Protein AF-K1S2D4-F1 (afdb_monomer_lite)

Structure (mmCIF, N/CA/C/O backbone):
data_AF-K1S2D4-F1
#
_entry.id   AF-K1S2D4-F1
#
loop_
_atom_site.group_PDB
_atom_site.id
_atom_site.type_symbol
_atom_site.label_atom_id
_atom_site.label_alt_id
_atom_site.label_comp_id
_atom_site.label_asym_id
_atom_site.label_entity_id
_atom_site.label_seq_id
_atom_site.pdbx_PDB_ins_code
_atom_site.Cartn_x
_atom_site.Cartn_y
_atom_site.Cartn_z
_atom_site.occupancy
_atom_site.B_iso_or_equiv
_atom_site.auth_seq_id
_atom_site.auth_comp_id
_atom_site.auth_asym_id
_atom_site.auth_atom_id
_atom_site.pdbx_PDB_model_num
ATOM 1 N N . GLN A 1 1 ? 20.558 -2.301 -0.062 1.00 60.50 1 GLN A N 1
ATOM 2 C CA . GLN A 1 1 ? 20.067 -2.328 -1.460 1.00 60.50 1 GLN A CA 1
ATOM 3 C C . GLN A 1 1 ? 19.135 -3.506 -1.711 1.00 60.50 1 GLN A C 1
ATOM 5 O O . GLN A 1 1 ? 18.022 -3.244 -2.137 1.00 60.50 1 GLN A O 1
ATOM 10 N N . ALA A 1 2 ? 19.501 -4.740 -1.339 1.00 77.50 2 ALA A N 1
ATOM 11 C CA . ALA A 1 2 ? 18.647 -5.925 -1.528 1.00 77.50 2 ALA A CA 1
ATOM 12 C C . ALA A 1 2 ? 17.203 -5.788 -0.989 1.00 77.50 2 ALA A C 1
ATOM 14 O O . ALA A 1 2 ? 16.258 -6.213 -1.640 1.00 77.50 2 ALA A O 1
ATOM 15 N N . GLU A 1 3 ? 17.012 -5.151 0.169 1.00 84.25 3 GLU A N 1
ATOM 16 C CA . GLU A 1 3 ? 15.677 -4.948 0.753 1.00 84.25 3 GLU A CA 1
ATOM 17 C C . GLU A 1 3 ? 14.803 -3.977 -0.060 1.00 84.25 3 GLU A C 1
ATOM 19 O O . GLU A 1 3 ? 13.633 -4.249 -0.313 1.00 84.25 3 GLU A O 1
ATOM 24 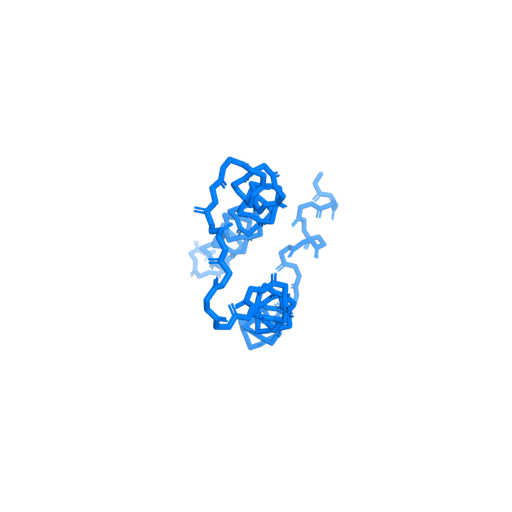N N . ALA A 1 4 ? 15.378 -2.873 -0.543 1.00 87.12 4 ALA A N 1
ATOM 25 C CA . ALA A 1 4 ? 14.662 -1.901 -1.368 1.00 87.12 4 ALA A CA 1
ATOM 26 C C . ALA A 1 4 ? 14.256 -2.493 -2.728 1.00 87.12 4 ALA A C 1
ATOM 28 O O . ALA A 1 4 ? 13.154 -2.244 -3.216 1.00 87.12 4 ALA A O 1
ATOM 29 N N . GLU A 1 5 ? 15.131 -3.311 -3.315 1.00 89.00 5 GLU A N 1
ATOM 30 C CA . GLU A 1 5 ? 14.854 -4.049 -4.549 1.00 89.00 5 GLU A CA 1
ATOM 31 C C . GLU A 1 5 ? 13.757 -5.096 -4.343 1.00 89.00 5 GLU A C 1
ATOM 33 O O . GLU A 1 5 ? 12.874 -5.219 -5.188 1.00 89.00 5 GLU A O 1
ATOM 38 N N . ALA A 1 6 ? 13.756 -5.793 -3.202 1.00 92.12 6 ALA A N 1
ATOM 39 C CA . ALA A 1 6 ? 12.701 -6.738 -2.851 1.00 92.12 6 ALA A CA 1
ATOM 40 C C . ALA A 1 6 ? 11.335 -6.046 -2.681 1.00 92.12 6 ALA A C 1
ATOM 42 O O . ALA A 1 6 ? 10.337 -6.536 -3.202 1.00 92.12 6 ALA A O 1
ATOM 43 N N . ILE A 1 7 ? 11.279 -4.882 -2.022 1.00 91.69 7 ILE A N 1
ATOM 44 C CA . ILE A 1 7 ? 10.037 -4.096 -1.863 1.00 91.69 7 ILE A CA 1
ATOM 45 C C . ILE A 1 7 ? 9.516 -3.582 -3.215 1.00 91.69 7 ILE A C 1
ATOM 47 O O . ILE A 1 7 ? 8.303 -3.529 -3.457 1.00 91.69 7 ILE A O 1
ATOM 51 N N . ALA A 1 8 ? 10.433 -3.185 -4.098 1.00 94.75 8 ALA A N 1
ATOM 52 C CA . ALA A 1 8 ? 10.111 -2.699 -5.431 1.00 94.75 8 ALA A CA 1
ATOM 53 C C . ALA A 1 8 ? 9.849 -3.825 -6.444 1.00 94.75 8 ALA A C 1
ATOM 55 O O . ALA A 1 8 ? 9.455 -3.520 -7.569 1.00 94.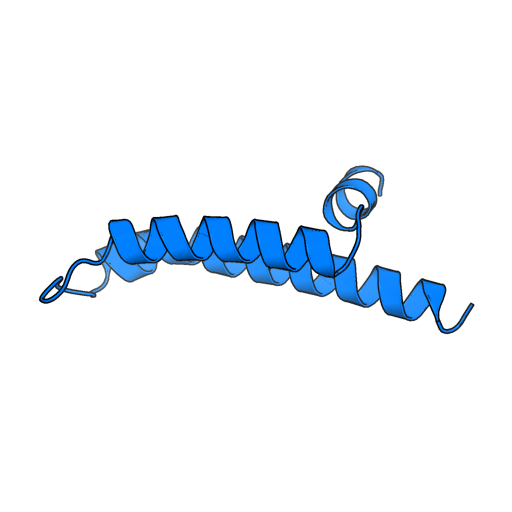75 8 ALA A O 1
ATOM 56 N N . ALA A 1 9 ? 10.076 -5.095 -6.095 1.00 94.06 9 ALA A N 1
ATOM 57 C CA . ALA A 1 9 ? 9.876 -6.239 -6.981 1.00 94.06 9 ALA A CA 1
ATOM 58 C C . ALA A 1 9 ? 8.398 -6.416 -7.382 1.00 94.06 9 ALA A C 1
ATOM 60 O O . ALA A 1 9 ? 7.491 -5.859 -6.765 1.00 94.06 9 ALA A O 1
ATOM 61 N N . GLY A 1 10 ? 8.158 -7.195 -8.437 1.00 94.62 10 GLY A N 1
ATOM 62 C CA . GLY A 1 10 ? 6.821 -7.421 -8.995 1.00 94.62 10 GLY A CA 1
ATOM 63 C C . GLY A 1 10 ? 6.405 -6.379 -10.035 1.00 94.62 10 GLY A C 1
ATOM 64 O O . GLY A 1 10 ? 7.241 -5.658 -10.589 1.00 94.62 10 GLY A O 1
ATOM 65 N N . THR A 1 11 ? 5.111 -6.341 -10.318 1.00 96.31 11 THR A N 1
ATOM 66 C CA . THR A 1 11 ? 4.467 -5.547 -11.367 1.00 96.31 11 THR A CA 1
ATOM 67 C C . THR A 1 11 ? 3.473 -4.540 -10.780 1.00 96.31 11 THR A C 1
ATOM 69 O O . THR A 1 11 ? 2.942 -4.760 -9.690 1.00 96.31 11 THR A O 1
ATOM 72 N N . PRO A 1 12 ? 3.120 -3.467 -11.514 1.00 96.25 12 PRO A N 1
ATOM 73 C CA . PRO A 1 12 ? 2.086 -2.528 -11.076 1.00 96.25 12 PRO A CA 1
ATOM 74 C C . PRO A 1 12 ? 0.745 -3.182 -10.716 1.00 96.25 12 PRO A C 1
ATOM 76 O O . PRO A 1 12 ? 0.080 -2.738 -9.782 1.00 96.25 12 PRO A O 1
ATOM 79 N N . ALA A 1 13 ? 0.360 -4.253 -11.417 1.00 97.75 13 ALA A N 1
ATOM 80 C CA . ALA A 1 13 ? -0.863 -4.995 -11.121 1.00 97.75 13 ALA A CA 1
ATOM 81 C C . ALA A 1 13 ? -0.785 -5.724 -9.767 1.00 97.75 13 ALA A C 1
ATOM 83 O O . ALA A 1 13 ? -1.732 -5.671 -8.985 1.00 97.75 13 ALA A O 1
ATOM 84 N N . GLU A 1 14 ? 0.353 -6.348 -9.452 1.00 97.88 14 GLU A N 1
ATOM 85 C CA . GLU A 1 14 ? 0.582 -6.996 -8.153 1.00 97.88 14 GLU A CA 1
ATOM 86 C C . GLU A 1 14 ? 0.629 -5.970 -7.015 1.00 97.88 14 GLU A C 1
ATOM 88 O O . GLU A 1 14 ? 0.053 -6.199 -5.954 1.00 97.88 14 GLU A O 1
ATOM 93 N N . TRP A 1 15 ? 1.235 -4.801 -7.241 1.00 97.62 15 TRP A N 1
ATOM 94 C CA . TRP A 1 15 ? 1.251 -3.706 -6.264 1.00 97.62 15 TRP A CA 1
ATOM 95 C C . TRP A 1 15 ? -0.151 -3.161 -5.977 1.00 97.62 15 TRP A C 1
ATOM 97 O O . TRP A 1 15 ? -0.466 -2.818 -4.833 1.00 97.62 15 TRP A O 1
ATOM 107 N N . ALA A 1 16 ? -0.999 -3.078 -7.006 1.00 97.19 16 ALA A N 1
ATOM 108 C CA . ALA A 1 16 ? -2.394 -2.687 -6.858 1.00 97.19 16 ALA A CA 1
ATOM 109 C C . ALA A 1 16 ? -3.188 -3.742 -6.075 1.00 97.19 16 ALA A C 1
ATOM 111 O O . ALA A 1 16 ? -3.942 -3.382 -5.172 1.00 97.19 16 ALA A O 1
ATOM 112 N N . ALA A 1 17 ? -2.978 -5.032 -6.362 1.00 97.81 17 ALA A N 1
ATOM 113 C CA . ALA A 1 17 ? -3.599 -6.126 -5.616 1.00 97.81 17 ALA A CA 1
ATOM 114 C C . ALA A 1 17 ? -3.176 -6.127 -4.135 1.00 97.81 17 ALA A C 1
ATOM 116 O O . ALA A 1 17 ? -4.030 -6.223 -3.255 1.00 97.81 17 ALA A O 1
ATOM 117 N N . GLU A 1 18 ? -1.885 -5.931 -3.848 1.00 97.31 18 GLU A N 1
ATOM 118 C CA . GLU A 1 18 ? -1.369 -5.777 -2.481 1.00 97.31 18 GLU A CA 1
ATOM 119 C C . GLU A 1 18 ? -2.028 -4.588 -1.765 1.00 97.31 18 GLU A C 1
ATOM 121 O O . GLU A 1 18 ? -2.507 -4.721 -0.640 1.00 97.31 18 GLU A O 1
ATOM 126 N N . THR A 1 19 ? -2.115 -3.435 -2.434 1.00 96.88 19 THR A N 1
ATOM 127 C CA . THR A 1 19 ? -2.740 -2.230 -1.865 1.00 96.88 19 THR A CA 1
ATOM 128 C C . THR A 1 19 ? -4.233 -2.440 -1.611 1.00 96.88 19 THR A C 1
ATOM 130 O O . THR A 1 19 ? -4.743 -1.999 -0.586 1.00 96.88 19 THR A O 1
ATOM 133 N N . CYS A 1 20 ? -4.932 -3.165 -2.488 1.00 97.75 20 CYS A N 1
ATOM 134 C CA . CYS A 1 20 ? -6.332 -3.527 -2.281 1.00 97.75 20 CYS A CA 1
ATOM 135 C C . CYS A 1 20 ? -6.516 -4.383 -1.018 1.00 97.75 20 CYS A C 1
ATOM 137 O O . CYS A 1 20 ? -7.430 -4.119 -0.237 1.00 97.75 20 CYS A O 1
ATOM 139 N N . GLY A 1 21 ? -5.615 -5.340 -0.766 1.00 97.88 21 GLY A N 1
ATOM 140 C CA . GLY A 1 21 ? -5.614 -6.129 0.470 1.00 97.88 21 GLY A CA 1
ATOM 141 C C . GLY A 1 21 ? -5.415 -5.274 1.727 1.00 97.88 21 GLY A C 1
ATOM 142 O O . GLY A 1 21 ? -6.099 -5.481 2.726 1.00 97.88 21 GLY A O 1
ATOM 143 N N . VAL A 1 22 ? -4.541 -4.262 1.670 1.00 96.94 22 VAL A N 1
ATOM 144 C CA . VAL A 1 22 ? -4.386 -3.285 2.765 1.00 96.94 22 VAL A CA 1
ATOM 145 C C . VAL A 1 22 ? -5.675 -2.483 2.962 1.00 96.94 22 VAL A C 1
ATOM 147 O O . VAL A 1 22 ? -6.139 -2.338 4.090 1.00 96.94 22 VAL A O 1
ATOM 150 N N . CYS A 1 23 ? -6.300 -2.004 1.882 1.00 96.69 23 CYS A N 1
ATOM 151 C CA . CYS A 1 23 ? -7.563 -1.269 1.967 1.00 96.69 23 CYS A CA 1
ATOM 152 C C . CYS A 1 23 ? -8.674 -2.094 2.626 1.00 96.69 23 CYS A C 1
ATOM 154 O O . CYS A 1 23 ? -9.404 -1.553 3.451 1.00 96.69 23 CYS A O 1
ATOM 156 N N . GLN A 1 24 ? -8.795 -3.385 2.298 1.00 97.31 24 GLN A N 1
ATOM 157 C CA . GLN A 1 24 ? -9.780 -4.273 2.927 1.00 97.31 24 GLN A CA 1
ATOM 158 C C . GLN A 1 24 ? -9.626 -4.290 4.452 1.00 97.31 24 GLN A C 1
ATOM 160 O O . GLN A 1 24 ? -10.601 -4.054 5.157 1.00 97.31 24 GLN A O 1
ATOM 165 N N . GLN A 1 25 ? -8.398 -4.445 4.956 1.00 95.25 25 GLN A N 1
ATOM 166 C CA . GLN A 1 25 ? -8.123 -4.439 6.398 1.00 95.25 25 GLN A CA 1
ATOM 167 C C . GLN A 1 25 ? -8.482 -3.100 7.058 1.00 95.25 25 GLN A C 1
ATOM 169 O O . GLN A 1 25 ? -9.053 -3.077 8.147 1.00 95.25 25 GLN A O 1
ATOM 174 N N . VAL A 1 26 ? -8.181 -1.977 6.395 1.00 94.88 26 VAL A N 1
ATOM 175 C CA . VAL A 1 26 ? -8.531 -0.637 6.897 1.00 94.88 26 VAL A CA 1
ATOM 176 C C . VAL A 1 26 ? -10.048 -0.470 6.995 1.00 94.88 26 VAL A C 1
ATOM 178 O O . VAL A 1 26 ? -10.541 0.011 8.016 1.00 94.88 26 VAL A O 1
ATOM 181 N N . TYR A 1 27 ? -10.796 -0.890 5.972 1.00 94.25 27 TYR A N 1
ATOM 182 C CA . TYR A 1 27 ? -12.258 -0.800 5.972 1.00 94.25 27 TYR A CA 1
ATOM 183 C C . TYR A 1 27 ? -12.911 -1.746 6.985 1.00 94.25 27 TYR A C 1
ATOM 185 O O . TYR A 1 27 ? -13.847 -1.344 7.669 1.00 94.25 27 TYR A O 1
ATOM 193 N N . GLU A 1 28 ? -12.399 -2.966 7.149 1.00 94.12 28 GLU A N 1
ATOM 194 C CA . GLU A 1 28 ? -12.865 -3.895 8.188 1.00 94.12 28 GLU A CA 1
ATOM 195 C C . GLU A 1 28 ? -12.658 -3.330 9.601 1.00 94.12 28 GLU A C 1
ATOM 197 O O . GLU A 1 28 ? -13.522 -3.478 10.466 1.00 94.12 28 GLU A O 1
ATOM 202 N N . ALA A 1 29 ? -11.544 -2.629 9.831 1.00 90.81 29 ALA A N 1
ATOM 203 C CA . ALA A 1 29 ? -11.248 -1.976 11.104 1.00 90.81 29 ALA A CA 1
ATOM 204 C C . ALA A 1 29 ? -12.037 -0.669 11.332 1.00 90.81 29 ALA A C 1
ATOM 206 O O . ALA A 1 29 ? -12.010 -0.124 12.438 1.00 90.81 29 ALA A O 1
ATOM 207 N N . THR A 1 30 ? -12.732 -0.154 10.312 1.00 93.31 30 THR A N 1
ATOM 208 C CA . THR A 1 30 ? -13.482 1.112 10.360 1.00 93.31 30 THR A CA 1
ATOM 209 C C . THR A 1 30 ? -14.927 0.943 9.885 1.00 93.31 30 THR A C 1
ATOM 211 O O . THR A 1 30 ? -15.320 1.495 8.855 1.00 93.31 30 THR A O 1
ATOM 214 N N . PRO A 1 31 ? -15.758 0.196 10.636 1.00 93.38 31 PRO A N 1
ATOM 215 C CA . PRO A 1 31 ? -17.164 0.034 10.292 1.00 93.38 31 PRO A CA 1
ATOM 216 C C . PRO A 1 31 ? -17.909 1.375 10.312 1.00 93.38 31 PRO A C 1
ATOM 218 O O . PRO A 1 31 ? -17.466 2.365 10.901 1.00 93.38 31 PRO A O 1
ATOM 221 N N . GLU A 1 32 ? -19.083 1.400 9.688 1.00 93.25 32 GLU A N 1
ATOM 222 C CA . GLU A 1 32 ? -19.935 2.586 9.671 1.00 93.25 32 GLU A CA 1
ATOM 223 C C . GLU A 1 32 ? -20.236 3.077 11.099 1.00 93.25 32 GLU A C 1
ATOM 225 O O . GLU A 1 32 ? -20.577 2.299 11.991 1.00 93.25 32 GLU A O 1
ATOM 230 N N . GLY A 1 33 ? -20.073 4.382 11.328 1.00 91.88 33 GLY A N 1
ATOM 231 C CA . GLY A 1 33 ? -20.235 4.993 12.649 1.00 91.88 33 GLY A CA 1
ATOM 232 C C . GLY A 1 33 ? -19.027 4.859 13.585 1.00 91.88 33 GLY A C 1
ATOM 233 O O . GLY A 1 33 ? -19.109 5.312 14.728 1.00 91.88 33 GLY A O 1
ATOM 234 N N . ALA A 1 34 ? -17.904 4.284 13.135 1.00 90.62 34 ALA A N 1
ATOM 235 C CA . ALA A 1 34 ? -16.670 4.245 13.918 1.00 90.62 34 ALA A CA 1
ATOM 236 C C . ALA A 1 34 ? -16.165 5.658 14.267 1.00 90.62 34 ALA A C 1
ATOM 238 O O . ALA A 1 34 ? -16.149 6.567 13.435 1.00 90.62 34 ALA A O 1
ATOM 239 N N . ASN A 1 35 ? -15.707 5.838 15.510 1.00 90.69 35 ASN A N 1
ATOM 240 C CA . ASN A 1 35 ? -15.094 7.088 15.952 1.00 90.69 35 ASN A CA 1
ATOM 241 C C . ASN A 1 35 ? -13.620 7.133 15.523 1.00 90.69 35 ASN A C 1
ATOM 243 O O . ASN A 1 35 ? -12.748 6.552 16.170 1.00 90.69 35 ASN A O 1
ATOM 247 N N . LEU A 1 36 ? -13.351 7.838 14.426 1.00 92.31 36 LEU A N 1
ATOM 248 C CA . LEU A 1 36 ? -12.010 8.013 13.877 1.00 92.31 36 LEU A CA 1
ATOM 249 C C . LEU A 1 36 ? -11.325 9.217 14.536 1.00 92.31 36 LEU A C 1
ATOM 251 O O . LEU A 1 36 ? -11.431 10.350 14.068 1.00 92.31 36 LEU A O 1
ATOM 255 N N . SER A 1 37 ? -10.630 8.964 15.642 1.00 91.69 37 SER A N 1
ATOM 256 C CA . SER A 1 37 ? -9.886 9.980 16.397 1.00 91.69 37 SER A CA 1
ATOM 257 C C . SER A 1 37 ? -8.409 9.588 16.557 1.00 91.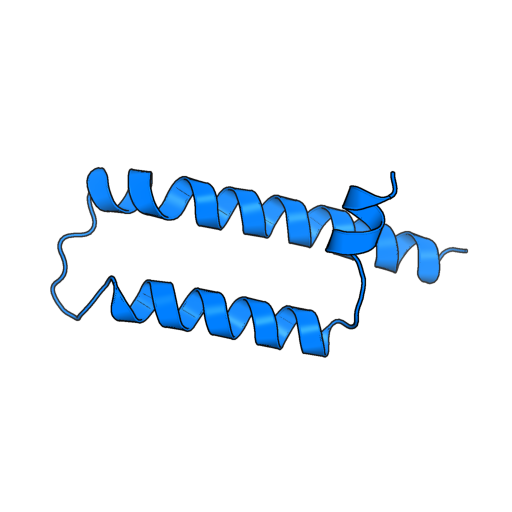69 37 SER A C 1
ATOM 259 O O . SER A 1 37 ? -7.859 8.888 15.706 1.00 91.69 37 SER A O 1
ATOM 261 N N . TYR A 1 38 ? -7.732 10.054 17.610 1.00 92.94 38 TYR A N 1
ATOM 262 C CA . TYR A 1 38 ? -6.287 9.871 17.788 1.00 92.94 38 TYR A CA 1
ATOM 263 C C . TYR A 1 38 ? -5.838 8.407 17.754 1.00 92.94 38 TYR A C 1
ATOM 265 O O . TYR A 1 38 ? -4.811 8.118 17.146 1.00 92.94 38 TYR A O 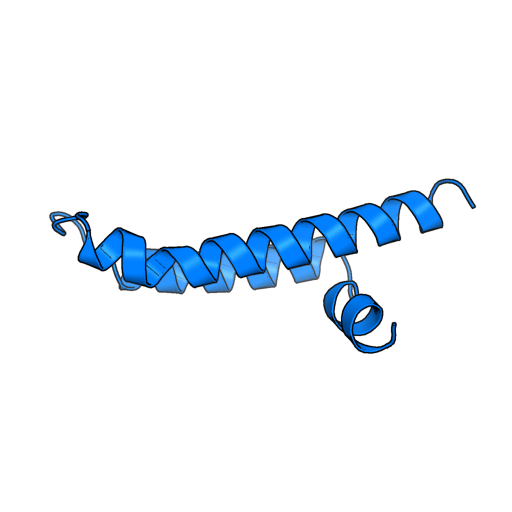1
ATOM 273 N N . ASP A 1 39 ? -6.619 7.489 18.323 1.00 93.19 39 ASP A N 1
ATOM 274 C CA . ASP A 1 39 ? -6.276 6.061 18.331 1.00 93.19 39 ASP A CA 1
ATOM 275 C C . ASP A 1 39 ? -6.261 5.477 16.916 1.00 93.19 39 ASP A C 1
ATOM 277 O O . ASP A 1 39 ? -5.367 4.711 16.559 1.00 93.19 39 ASP A O 1
ATOM 281 N N . TYR A 1 40 ? -7.209 5.897 16.073 1.00 94.69 40 TYR A N 1
ATOM 282 C CA . TYR A 1 40 ? -7.239 5.501 14.670 1.00 94.69 40 TYR A CA 1
ATOM 283 C C . TYR A 1 40 ? -6.030 6.057 13.915 1.00 94.69 40 TYR A C 1
ATOM 285 O O . TYR A 1 40 ? -5.356 5.322 13.197 1.00 94.69 40 TYR A O 1
ATOM 293 N N . VAL A 1 41 ? -5.710 7.339 14.111 1.00 94.81 41 VAL A N 1
ATOM 294 C CA . VAL A 1 41 ? -4.532 7.959 13.488 1.00 94.81 41 VAL A CA 1
ATOM 295 C C . VAL A 1 41 ? -3.254 7.234 13.910 1.00 94.81 41 VAL A C 1
ATOM 297 O O . VAL A 1 41 ? -2.437 6.899 13.053 1.00 94.81 41 VAL A O 1
ATOM 300 N N . ALA A 1 42 ? -3.094 6.938 15.200 1.00 95.38 42 ALA A N 1
ATOM 301 C CA . ALA A 1 42 ? -1.941 6.205 15.712 1.00 95.38 42 ALA A CA 1
ATOM 302 C C . ALA A 1 42 ? -1.851 4.794 15.106 1.00 95.38 42 ALA A C 1
ATOM 304 O O . ALA A 1 42 ? -0.770 4.375 14.698 1.00 95.38 42 ALA A O 1
ATOM 305 N N . ALA A 1 43 ? -2.982 4.093 14.978 1.00 94.00 43 ALA A N 1
ATOM 306 C CA . ALA A 1 43 ? -3.037 2.763 14.377 1.00 94.00 43 ALA A CA 1
ATOM 307 C C . ALA A 1 43 ? -2.731 2.763 12.868 1.00 94.00 43 ALA A C 1
ATOM 309 O O . ALA A 1 43 ? -2.103 1.828 12.376 1.00 94.00 43 ALA A O 1
ATOM 310 N N . GLN A 1 44 ? -3.152 3.795 12.128 1.00 96.06 44 GLN A N 1
ATOM 311 C CA . GLN A 1 44 ? -2.992 3.849 10.668 1.00 96.06 44 GLN A CA 1
ATOM 312 C C . GLN A 1 44 ? -1.728 4.567 10.191 1.00 96.06 44 GLN A C 1
ATOM 314 O O . GLN A 1 44 ? -1.315 4.362 9.051 1.00 96.06 44 GLN A O 1
ATOM 319 N N . THR A 1 45 ? -1.076 5.370 11.036 1.00 97.25 45 THR A N 1
ATOM 320 C CA . THR A 1 45 ? 0.188 6.045 10.684 1.00 97.25 45 THR A CA 1
ATOM 321 C C . THR A 1 45 ? 1.238 5.070 10.125 1.00 97.25 45 THR A C 1
ATOM 323 O O . THR A 1 45 ? 1.731 5.327 9.025 1.00 97.25 45 THR A O 1
ATOM 326 N N . PRO A 1 46 ? 1.514 3.908 10.756 1.00 97.44 46 PRO A N 1
ATOM 327 C CA . PRO A 1 46 ? 2.488 2.951 10.224 1.00 97.44 46 PRO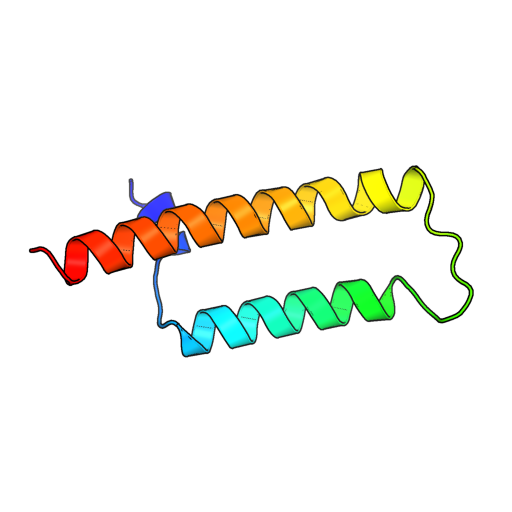 A CA 1
ATOM 328 C C . PRO A 1 46 ? 2.099 2.381 8.852 1.00 97.44 46 PRO A C 1
ATOM 330 O O . PRO A 1 46 ? 2.961 2.117 8.013 1.00 97.44 46 PRO A O 1
ATOM 333 N N . VAL A 1 47 ? 0.797 2.202 8.600 1.00 97.31 47 VAL A N 1
ATOM 334 C CA . VAL A 1 47 ? 0.284 1.724 7.307 1.00 97.31 47 VAL A CA 1
ATOM 335 C C . VAL A 1 47 ? 0.576 2.759 6.223 1.00 97.31 47 VAL A C 1
ATOM 337 O O . VAL A 1 47 ? 1.104 2.421 5.166 1.00 97.31 47 VAL A O 1
ATOM 340 N N . VAL A 1 48 ? 0.296 4.034 6.501 1.00 97.44 48 VAL A N 1
ATOM 341 C CA . VAL A 1 48 ? 0.567 5.143 5.576 1.00 97.44 48 VAL A CA 1
ATOM 342 C C . VAL A 1 48 ? 2.064 5.266 5.279 1.00 97.44 48 VAL A C 1
ATOM 344 O O . VAL A 1 48 ? 2.452 5.348 4.112 1.00 97.44 48 VAL A O 1
ATOM 347 N N . GLU A 1 49 ? 2.915 5.219 6.305 1.00 98.19 49 GLU A N 1
ATOM 348 C CA . GLU A 1 49 ? 4.375 5.264 6.151 1.00 98.19 49 GLU A CA 1
ATOM 349 C C . GLU A 1 49 ? 4.894 4.116 5.274 1.00 98.19 49 GLU A C 1
ATOM 351 O O . GLU A 1 49 ? 5.696 4.335 4.361 1.00 98.19 49 GLU A O 1
ATOM 356 N N . GLN A 1 50 ? 4.380 2.899 5.480 1.00 97.31 50 GLN A N 1
ATOM 357 C CA . GLN A 1 50 ? 4.726 1.743 4.654 1.00 97.31 50 GLN A CA 1
ATOM 358 C C . GLN A 1 50 ? 4.296 1.927 3.190 1.00 97.31 50 GLN A C 1
ATOM 360 O O . GLN A 1 50 ? 5.054 1.585 2.277 1.00 97.31 50 GLN A O 1
ATOM 365 N N . GLN A 1 51 ? 3.109 2.488 2.940 1.00 97.75 51 GLN A N 1
ATOM 366 C CA . GLN A 1 51 ? 2.645 2.758 1.578 1.00 97.75 51 GLN A CA 1
ATOM 367 C C . GLN A 1 51 ? 3.491 3.835 0.885 1.00 97.75 51 GLN A C 1
ATOM 369 O O . GLN A 1 51 ? 3.806 3.682 -0.298 1.00 97.75 51 GLN A O 1
ATOM 374 N N . PHE A 1 52 ? 3.935 4.872 1.605 1.00 98.19 52 PHE A N 1
ATOM 375 C CA . PHE A 1 52 ? 4.872 5.859 1.059 1.00 98.19 52 PHE A CA 1
ATOM 376 C C . PHE A 1 52 ? 6.230 5.247 0.717 1.00 98.19 52 PHE A C 1
ATOM 378 O O . PHE A 1 52 ? 6.748 5.498 -0.374 1.00 98.19 52 PHE A O 1
ATOM 385 N N . LEU A 1 53 ? 6.779 4.400 1.595 1.00 97.38 53 LEU A N 1
ATOM 386 C CA . LEU A 1 53 ? 8.032 3.688 1.335 1.00 97.38 53 LEU A CA 1
ATOM 387 C C . LEU A 1 53 ? 7.931 2.828 0.066 1.00 97.38 53 LEU A C 1
ATOM 389 O O . LEU A 1 53 ? 8.756 2.957 -0.842 1.00 97.38 53 LEU A O 1
ATOM 393 N N . ARG A 1 54 ? 6.891 1.990 -0.028 1.00 97.56 54 ARG A N 1
ATOM 394 C CA . ARG A 1 54 ? 6.621 1.160 -1.212 1.00 97.56 54 ARG A CA 1
ATOM 395 C C . ARG A 1 54 ? 6.497 2.012 -2.471 1.00 97.56 54 ARG A C 1
ATOM 397 O O . ARG A 1 54 ? 7.149 1.718 -3.470 1.00 97.56 54 ARG A O 1
ATOM 404 N N . GLY A 1 55 ? 5.680 3.065 -2.424 1.00 97.19 55 GLY A N 1
ATOM 405 C CA . GLY A 1 55 ? 5.425 3.947 -3.561 1.00 97.19 55 GLY A CA 1
ATOM 406 C C . GLY A 1 55 ? 6.692 4.623 -4.081 1.00 97.19 55 GLY A C 1
ATOM 407 O O . GLY A 1 55 ? 6.954 4.584 -5.283 1.00 97.19 55 GLY A O 1
ATOM 408 N N . GLY A 1 56 ? 7.517 5.172 -3.185 1.00 97.75 56 GLY A N 1
ATOM 409 C CA . GLY A 1 56 ? 8.778 5.818 -3.551 1.00 97.75 56 GLY A CA 1
ATOM 410 C C . GLY A 1 56 ? 9.767 4.856 -4.213 1.00 97.75 56 GLY A C 1
ATOM 411 O O . GLY A 1 56 ? 10.318 5.166 -5.269 1.00 97.75 56 GLY A O 1
ATOM 412 N N . LEU A 1 57 ? 9.948 3.662 -3.640 1.00 97.62 57 LEU A N 1
ATOM 413 C CA . LEU A 1 57 ? 10.861 2.650 -4.181 1.00 97.62 57 LEU A CA 1
ATOM 414 C C . LEU A 1 57 ? 10.387 2.090 -5.530 1.00 97.62 57 LEU A C 1
ATOM 416 O O . LEU A 1 57 ? 11.186 1.943 -6.456 1.00 97.62 57 LEU A O 1
ATOM 420 N N . ARG A 1 58 ? 9.083 1.826 -5.670 1.00 97.81 58 ARG A N 1
ATOM 421 C CA . ARG A 1 58 ? 8.469 1.351 -6.921 1.00 97.81 58 ARG A CA 1
ATOM 422 C C . ARG A 1 58 ? 8.562 2.391 -8.030 1.00 97.81 58 ARG A C 1
ATOM 424 O O . ARG A 1 58 ? 8.911 2.047 -9.157 1.00 97.81 58 ARG A O 1
ATOM 431 N N . LEU A 1 59 ? 8.317 3.663 -7.709 1.00 97.38 59 LEU A N 1
ATOM 432 C CA . LEU A 1 59 ? 8.487 4.761 -8.657 1.00 97.38 59 LEU A CA 1
ATOM 433 C C . LEU A 1 59 ? 9.947 4.889 -9.101 1.00 97.38 59 LEU A C 1
ATOM 435 O O . LEU A 1 59 ? 10.209 4.950 -10.299 1.00 97.38 59 LEU A O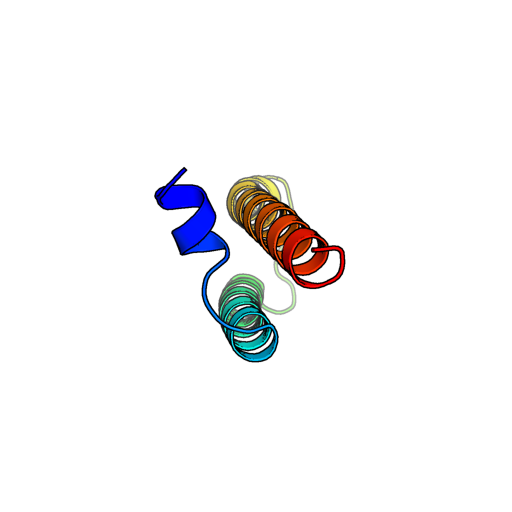 1
ATOM 439 N N . ALA A 1 60 ? 10.896 4.881 -8.161 1.00 96.31 60 ALA A N 1
ATOM 440 C CA . ALA A 1 60 ? 12.319 4.943 -8.486 1.00 96.31 60 ALA A CA 1
ATOM 441 C C . ALA A 1 60 ? 12.741 3.792 -9.415 1.00 96.31 60 ALA A C 1
ATOM 443 O O . ALA A 1 60 ? 13.452 4.019 -10.393 1.00 96.31 60 ALA A O 1
ATOM 444 N N . ARG A 1 61 ? 12.249 2.570 -9.163 1.00 95.38 61 ARG A N 1
ATOM 445 C CA . ARG A 1 61 ? 12.470 1.418 -10.044 1.00 95.38 61 ARG A CA 1
ATOM 446 C C . ARG A 1 61 ? 11.922 1.664 -11.453 1.00 95.38 61 ARG A C 1
ATOM 448 O O . ARG A 1 61 ? 12.668 1.492 -12.410 1.00 95.38 61 ARG A O 1
ATOM 455 N N . LEU A 1 62 ? 10.663 2.090 -11.580 1.00 95.69 62 LEU A N 1
ATOM 456 C CA . LEU A 1 62 ? 10.046 2.351 -12.886 1.00 95.69 62 LEU A CA 1
ATOM 457 C C . LEU A 1 62 ? 10.798 3.425 -13.675 1.00 95.69 62 LEU A C 1
ATOM 459 O O . LEU A 1 62 ? 11.053 3.252 -14.861 1.00 95.69 62 LEU A O 1
ATOM 463 N N . LEU A 1 63 ? 11.187 4.522 -13.023 1.00 96.94 63 LEU A N 1
ATOM 464 C CA . LEU A 1 63 ? 11.951 5.586 -13.675 1.00 96.94 63 LEU A CA 1
ATOM 465 C C . LEU A 1 63 ? 13.305 5.070 -14.181 1.00 96.94 63 LEU A C 1
ATOM 467 O O . LEU A 1 63 ? 13.673 5.352 -15.318 1.00 96.94 63 LEU A O 1
ATOM 471 N N . ASN A 1 64 ? 14.007 4.265 -13.380 1.00 95.12 64 ASN A N 1
ATOM 472 C CA . ASN A 1 64 ? 15.273 3.651 -13.784 1.00 95.12 64 ASN A CA 1
ATOM 473 C C . ASN A 1 64 ? 15.116 2.637 -14.929 1.00 95.12 64 ASN A C 1
ATOM 475 O O . ASN A 1 64 ? 16.048 2.458 -15.707 1.00 95.12 64 ASN A O 1
ATOM 479 N N . GLU A 1 65 ? 13.974 1.952 -15.027 1.00 93.44 65 GLU A N 1
ATOM 480 C CA . GLU A 1 65 ? 13.667 1.045 -16.140 1.00 93.44 65 GLU A CA 1
ATOM 481 C C . GLU A 1 65 ? 13.334 1.811 -17.431 1.00 93.44 65 GLU A C 1
ATOM 483 O O . GLU A 1 65 ? 13.770 1.401 -18.504 1.00 93.44 65 GLU A O 1
ATOM 488 N N . ILE A 1 66 ? 12.592 2.921 -17.337 1.00 96.56 66 ILE A N 1
ATOM 489 C CA . ILE A 1 66 ? 12.146 3.721 -18.492 1.00 96.56 66 ILE A CA 1
ATOM 490 C C . ILE A 1 66 ? 13.289 4.535 -19.105 1.00 96.56 66 ILE A C 1
ATOM 492 O O . ILE A 1 66 ? 13.396 4.614 -20.326 1.00 96.56 66 ILE A O 1
ATOM 496 N N . TYR A 1 67 ? 14.112 5.172 -18.271 1.00 95.00 67 TYR A N 1
ATOM 497 C CA . TYR A 1 67 ? 15.145 6.122 -18.708 1.00 95.00 67 TYR A CA 1
ATOM 498 C C . TYR A 1 67 ? 16.550 5.513 -18.758 1.00 95.00 67 TYR A C 1
ATOM 500 O O . TYR A 1 67 ? 17.540 6.243 -18.677 1.00 95.00 67 TYR A O 1
ATOM 508 N N . ARG A 1 68 ? 16.632 4.184 -18.835 1.00 65.56 68 ARG A N 1
ATOM 509 C CA . ARG A 1 68 ? 17.900 3.461 -18.910 1.00 65.56 68 ARG A CA 1
ATOM 510 C C . ARG A 1 68 ? 18.626 3.675 -20.232 1.00 65.56 68 ARG A C 1
ATOM 512 O O . ARG A 1 68 ? 17.945 3.747 -21.278 1.00 65.56 68 ARG A O 1
#

Secondary structure (DSSP, 8-state):
-HHHHHHH-S-HHHHHHHHHHHHHHHHHTS-TT---SHHHHHHHHHHHHHHHHHHHHHHHHHHHHHT-

Sequence (68 aa):
QAEAEAIAAGTPAEWAAETCGVCQQVYEATPEGANLSYDYVAAQTPVVEQQFLRGGLRLARLLNEIYR

pLDDT: mean 93.94, std 6.43, range [60.5, 98.19]

Foldseek 3Di:
DVVLCVLLDDDPVVVVVVVVVVVVVLDVVADPPDDCDDVVCVVCVVVVVSNVSSVVSNVVVVVVVVVD

Organism: NCBI:txid408170

Radius of gyration: 14.98 Å; chains: 1; bounding box: 40×17×37 Å

InterPro domains:
  IPR003154 S1/P1 nuclease [PF02265] (9-67)
  IPR008947 Phospholipase C/P1 nuclease domain superfamily [G3DSA:1.10.575.10] (1-68)
  IPR008947 Phospholipase C/P1 nuclease domain superfamily [SSF48537] (12-66)